Protein AF-A0A357T3B6-F1 (afdb_monomer_lite)

Secondary structure (DSSP, 8-state):
---------GGGHHHHHHHHHHHHHHHHHHHHT---HHHHHHHHHHHHHHHHHHHHT--HHHHHHHHT-TTPPPHHHHHHHHH-

Radius of gyration: 16.86 Å; chains: 1; bounding box: 38×36×39 Å

Sequence (84 aa):
MANGSNYNLDFEKPLKELEKRIEEIRVFAEEKKIDMSEEIARIEDKSRKLKKEIYEKLTPWQKVQIARHPKRPTLLEYSELIFN

Structure (mmCIF, N/CA/C/O backbone):
data_AF-A0A357T3B6-F1
#
_entry.id   AF-A0A357T3B6-F1
#
loop_
_atom_site.group_PDB
_atom_site.id
_atom_site.type_symbol
_atom_site.label_atom_id
_atom_site.label_alt_id
_atom_site.label_comp_id
_atom_site.label_asym_id
_atom_site.label_entity_id
_atom_site.label_seq_id
_atom_site.pdbx_PDB_ins_code
_atom_site.Cartn_x
_atom_site.Cartn_y
_atom_site.Cartn_z
_atom_site.occupancy
_atom_site.B_iso_or_equiv
_atom_site.auth_seq_id
_atom_site.auth_comp_id
_atom_site.auth_asym_id
_atom_site.auth_atom_id
_atom_site.pdbx_PDB_model_num
ATOM 1 N N . MET A 1 1 ? 20.886 -8.127 11.751 1.00 40.19 1 MET A N 1
ATOM 2 C CA . MET A 1 1 ? 20.415 -6.832 12.286 1.00 40.19 1 MET A CA 1
ATOM 3 C C . MET A 1 1 ? 20.921 -5.717 11.378 1.00 40.19 1 MET A C 1
ATOM 5 O O . MET A 1 1 ? 22.086 -5.364 11.457 1.00 40.19 1 MET A O 1
ATOM 9 N N . ALA A 1 2 ? 20.071 -5.214 10.482 1.00 29.89 2 ALA A N 1
ATOM 10 C CA . ALA A 1 2 ? 20.266 -3.943 9.787 1.00 29.89 2 ALA A CA 1
ATOM 11 C C . ALA A 1 2 ? 18.896 -3.253 9.779 1.00 29.89 2 ALA A C 1
ATOM 13 O O . ALA A 1 2 ? 17.983 -3.641 9.053 1.00 29.89 2 ALA A O 1
ATOM 14 N N . ASN A 1 3 ? 18.745 -2.335 10.730 1.00 38.38 3 ASN A N 1
ATOM 15 C CA . ASN A 1 3 ? 17.537 -1.582 11.030 1.00 38.38 3 ASN A CA 1
ATOM 16 C C . ASN A 1 3 ? 17.182 -0.615 9.895 1.00 38.38 3 ASN A C 1
ATOM 18 O O . ASN A 1 3 ? 18.058 0.054 9.359 1.00 38.38 3 ASN A O 1
ATOM 22 N N . GLY A 1 4 ? 15.880 -0.491 9.620 1.00 41.44 4 GLY A N 1
ATOM 23 C CA . GLY A 1 4 ? 15.281 0.677 8.974 1.00 41.44 4 GLY A CA 1
ATOM 24 C C . GLY A 1 4 ? 15.649 0.866 7.506 1.00 41.44 4 GLY A C 1
ATOM 25 O O . GLY A 1 4 ? 16.523 1.659 7.172 1.00 41.44 4 GLY A O 1
ATOM 26 N N . SER A 1 5 ? 14.914 0.217 6.601 1.00 43.19 5 SER A N 1
ATOM 27 C CA . SER A 1 5 ? 14.923 0.590 5.187 1.00 43.19 5 SER A CA 1
ATOM 28 C C . SER A 1 5 ? 14.337 1.999 5.028 1.00 43.19 5 SER A C 1
ATOM 30 O O . SER A 1 5 ? 13.147 2.156 4.758 1.00 43.19 5 SER A O 1
ATOM 32 N N . ASN A 1 6 ? 15.173 3.026 5.177 1.00 49.31 6 ASN A N 1
ATOM 33 C CA . ASN A 1 6 ? 14.889 4.413 4.809 1.00 49.31 6 ASN A CA 1
ATOM 34 C C . ASN A 1 6 ? 14.909 4.572 3.274 1.00 49.31 6 ASN A C 1
ATOM 36 O O . ASN A 1 6 ? 15.528 5.477 2.726 1.00 49.31 6 ASN A O 1
ATOM 40 N N . TYR A 1 7 ? 14.273 3.638 2.561 1.00 55.97 7 TYR A N 1
ATOM 41 C CA . TYR A 1 7 ? 13.996 3.769 1.138 1.00 55.97 7 TYR A CA 1
ATOM 42 C C . TYR A 1 7 ? 12.699 4.555 1.029 1.00 55.97 7 TYR A C 1
ATOM 44 O O . TYR A 1 7 ? 11.597 4.010 1.001 1.00 55.97 7 TYR A O 1
ATOM 52 N N . ASN A 1 8 ? 12.841 5.875 1.087 1.00 58.22 8 ASN A N 1
ATOM 53 C CA . ASN A 1 8 ? 11.726 6.785 0.929 1.00 58.22 8 ASN A CA 1
ATOM 54 C C . ASN A 1 8 ? 11.525 7.012 -0.572 1.00 58.22 8 ASN A C 1
ATOM 56 O O . ASN A 1 8 ? 12.252 7.778 -1.197 1.00 58.22 8 ASN A O 1
ATOM 60 N N . LEU A 1 9 ? 10.584 6.281 -1.169 1.00 75.94 9 LEU A N 1
ATOM 61 C CA . LEU A 1 9 ? 10.148 6.555 -2.532 1.00 75.94 9 LEU A CA 1
ATOM 62 C C . LEU A 1 9 ? 9.405 7.893 -2.503 1.00 75.94 9 LEU A C 1
ATOM 64 O O . LEU A 1 9 ? 8.333 7.999 -1.913 1.00 75.94 9 LEU A O 1
ATOM 68 N N . ASP A 1 10 ? 9.991 8.934 -3.097 1.00 75.94 10 ASP A N 1
ATOM 69 C CA . ASP A 1 10 ? 9.441 10.296 -3.026 1.00 75.94 10 ASP A CA 1
ATOM 70 C C . ASP A 1 10 ? 8.005 10.387 -3.557 1.00 75.94 10 ASP A C 1
ATOM 72 O O . ASP A 1 10 ? 7.212 11.190 -3.071 1.00 75.94 10 ASP A O 1
ATOM 76 N N . PHE A 1 11 ? 7.651 9.522 -4.509 1.00 78.19 11 PHE A N 1
ATOM 77 C CA . PHE A 1 11 ? 6.308 9.429 -5.077 1.00 78.19 11 PHE A CA 1
ATOM 78 C C . PHE A 1 11 ? 5.286 8.734 -4.164 1.00 78.19 11 PHE A C 1
ATOM 80 O O . PHE A 1 11 ? 4.091 8.854 -4.405 1.00 78.19 11 PHE A O 1
ATOM 87 N N . GLU A 1 12 ? 5.723 8.050 -3.103 1.00 80.69 12 GLU A N 1
ATOM 88 C CA . GLU A 1 12 ? 4.843 7.438 -2.096 1.00 80.69 12 GLU A CA 1
ATOM 89 C C . GLU A 1 12 ? 4.578 8.358 -0.896 1.00 80.69 12 GLU A C 1
ATOM 91 O O . GLU A 1 12 ? 3.730 8.043 -0.063 1.00 80.69 12 GLU A O 1
ATOM 96 N N . LYS A 1 13 ? 5.246 9.516 -0.800 1.00 82.62 13 LYS A N 1
ATOM 97 C CA . LYS A 1 13 ? 4.981 10.523 0.246 1.00 82.62 13 LYS A CA 1
ATOM 98 C C . LYS A 1 13 ? 3.493 10.853 0.433 1.00 82.62 13 LYS A C 1
ATOM 100 O O . LYS A 1 13 ? 3.034 10.749 1.570 1.00 82.62 13 LYS A O 1
ATOM 105 N N . PRO A 1 14 ? 2.715 11.177 -0.622 1.00 82.75 14 PRO A N 1
ATOM 106 C CA . PRO A 1 14 ? 1.308 11.527 -0.435 1.00 82.75 14 PRO A CA 1
ATOM 107 C C . PRO A 1 14 ? 0.462 10.339 0.049 1.00 82.75 14 PRO A C 1
ATOM 109 O O . PRO A 1 14 ? -0.536 10.533 0.737 1.00 82.75 14 PRO A O 1
ATOM 112 N N . LEU A 1 15 ? 0.871 9.101 -0.252 1.00 84.88 15 LEU A N 1
ATOM 113 C CA . LEU A 1 15 ? 0.216 7.906 0.278 1.00 84.88 15 LEU A CA 1
ATOM 114 C C . LEU A 1 15 ? 0.505 7.738 1.775 1.00 84.88 15 LEU A C 1
ATOM 116 O O . LEU A 1 15 ? -0.420 7.537 2.557 1.00 84.88 15 LEU A O 1
ATOM 120 N N . LYS A 1 16 ? 1.770 7.900 2.185 1.00 84.31 16 LYS A N 1
ATOM 121 C CA . LYS A 1 16 ? 2.181 7.816 3.596 1.00 84.31 16 LYS A CA 1
ATOM 122 C C . LYS A 1 16 ? 1.516 8.879 4.466 1.00 84.31 16 LYS A C 1
ATOM 124 O O . LYS A 1 16 ? 1.192 8.605 5.615 1.00 84.31 16 LYS A O 1
ATOM 129 N N . GLU A 1 17 ? 1.304 10.082 3.939 1.00 85.81 17 GLU A N 1
ATOM 130 C CA . GLU A 1 17 ? 0.567 11.135 4.649 1.00 85.81 17 GLU A CA 1
ATOM 131 C C . GLU A 1 17 ? -0.892 10.740 4.904 1.00 85.81 17 GLU A C 1
ATOM 133 O O . GLU A 1 17 ? -1.400 10.944 6.007 1.00 85.81 17 GLU A O 1
ATOM 138 N N . LEU A 1 18 ? -1.558 10.129 3.917 1.00 84.38 18 LEU A N 1
ATOM 139 C CA . LEU A 1 18 ? -2.921 9.621 4.084 1.00 84.38 18 LEU A CA 1
ATOM 140 C C . LEU A 1 18 ? -2.980 8.452 5.070 1.00 84.38 18 LEU A C 1
ATOM 142 O O . LEU A 1 18 ? -3.864 8.433 5.920 1.00 84.38 18 LEU A O 1
ATOM 146 N N . GLU A 1 19 ? -2.040 7.509 4.993 1.00 84.81 19 GLU A N 1
ATOM 147 C CA . GLU A 1 19 ? -1.935 6.391 5.941 1.00 84.81 19 GLU A CA 1
ATOM 148 C C . GLU A 1 19 ? -1.699 6.886 7.370 1.00 84.81 19 GLU A C 1
ATOM 150 O O . GLU A 1 19 ? -2.383 6.450 8.293 1.00 84.81 19 GLU A O 1
ATOM 155 N N . LYS A 1 20 ? -0.807 7.866 7.553 1.00 87.75 20 LYS A N 1
ATOM 156 C CA . LYS A 1 20 ? -0.567 8.485 8.860 1.00 87.75 20 LYS A CA 1
ATOM 157 C C . LYS A 1 20 ? -1.826 9.162 9.401 1.00 87.75 20 LYS A C 1
ATOM 159 O O . LYS A 1 20 ? -2.143 9.012 10.575 1.00 87.75 20 LYS A O 1
ATOM 164 N N . ARG A 1 21 ? -2.573 9.863 8.547 1.00 84.56 21 ARG A N 1
ATOM 165 C CA . ARG A 1 21 ? -3.832 10.502 8.942 1.00 84.56 21 ARG A CA 1
ATOM 166 C C . ARG A 1 21 ? -4.912 9.482 9.315 1.00 84.56 21 ARG A C 1
ATOM 168 O O . ARG A 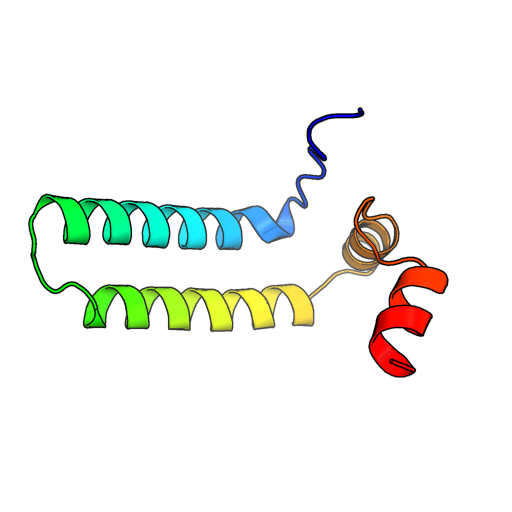1 21 ? -5.682 9.740 10.234 1.00 84.56 21 ARG A O 1
ATOM 175 N N . ILE A 1 22 ? -4.972 8.339 8.628 1.00 86.94 22 ILE A N 1
ATOM 176 C CA . ILE A 1 22 ? -5.861 7.225 9.000 1.00 86.94 22 ILE A CA 1
ATOM 177 C C . ILE A 1 22 ? -5.486 6.694 10.384 1.00 86.94 22 ILE A C 1
ATOM 179 O O . ILE A 1 22 ? -6.373 6.495 11.209 1.00 86.94 22 ILE A O 1
ATOM 183 N N . GLU A 1 23 ? -4.193 6.509 10.647 1.00 87.12 23 GLU A N 1
ATOM 184 C CA . GLU A 1 23 ? -3.700 6.032 11.941 1.00 87.12 23 GLU A CA 1
ATOM 185 C C . GLU A 1 23 ? -4.027 7.015 13.072 1.00 87.12 23 GLU A C 1
ATOM 187 O O . GLU A 1 23 ? -4.572 6.623 14.098 1.00 87.12 23 GLU A O 1
ATOM 192 N N . GLU A 1 24 ? -3.796 8.312 12.860 1.00 86.94 24 GLU A N 1
ATOM 193 C CA . GLU A 1 24 ? -4.149 9.363 13.823 1.00 86.94 24 GLU A CA 1
ATOM 194 C C . GLU A 1 24 ? -5.653 9.359 14.149 1.00 86.94 24 GLU A C 1
ATOM 196 O O . GLU A 1 24 ? -6.038 9.469 15.313 1.00 86.94 24 GLU A O 1
ATOM 201 N N . ILE A 1 25 ? -6.512 9.185 13.137 1.00 84.56 25 ILE A N 1
ATOM 202 C CA . ILE A 1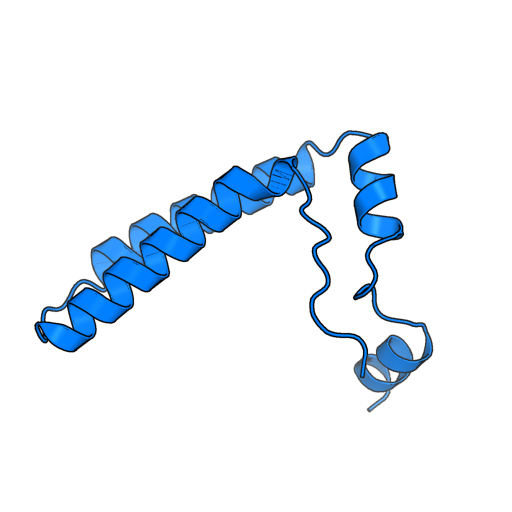 25 ? -7.967 9.108 13.331 1.00 84.56 25 ILE A CA 1
ATOM 203 C C . ILE A 1 25 ? -8.360 7.816 14.052 1.00 84.56 25 ILE A C 1
ATOM 205 O O . ILE A 1 25 ? -9.242 7.858 14.907 1.00 84.56 25 ILE A O 1
ATOM 209 N N . ARG A 1 26 ? -7.712 6.683 13.753 1.00 84.81 26 ARG A N 1
ATOM 210 C CA . ARG A 1 26 ? -7.951 5.406 14.446 1.00 84.81 26 ARG A CA 1
ATOM 211 C C . ARG A 1 26 ? -7.614 5.508 15.931 1.00 84.81 26 ARG A C 1
ATOM 213 O O . ARG A 1 26 ? -8.461 5.173 16.754 1.00 84.81 26 ARG A O 1
ATOM 220 N N . VAL A 1 27 ? -6.440 6.044 16.264 1.00 87.31 27 VAL A N 1
ATOM 221 C CA . VAL A 1 27 ? -6.010 6.258 17.655 1.00 87.31 27 VAL A CA 1
ATOM 222 C C . VAL A 1 27 ? -6.980 7.190 18.385 1.00 87.31 27 VAL A C 1
ATOM 224 O O . VAL A 1 27 ? -7.406 6.899 19.499 1.00 87.31 27 VAL A O 1
ATOM 227 N N . PHE A 1 28 ? -7.398 8.281 17.743 1.00 84.44 28 PHE A N 1
ATOM 228 C CA . PHE A 1 28 ? -8.343 9.229 18.336 1.00 84.44 28 PHE A CA 1
ATOM 229 C C . PHE A 1 28 ? -9.751 8.644 18.531 1.00 84.44 28 P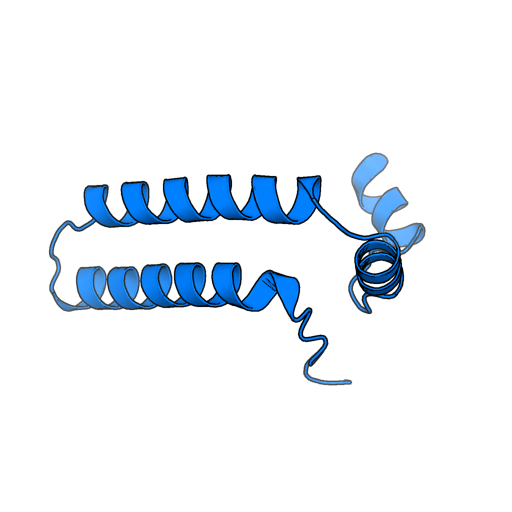HE A C 1
ATOM 231 O O . PHE A 1 28 ? -10.415 8.936 19.529 1.00 84.44 28 PHE A O 1
ATOM 238 N N . ALA A 1 29 ? -10.215 7.819 17.588 1.00 83.56 29 ALA A N 1
ATOM 239 C CA . ALA A 1 29 ? -11.491 7.117 17.685 1.00 83.56 29 ALA A CA 1
ATOM 240 C C . ALA A 1 29 ? -11.487 6.117 18.852 1.00 83.56 29 ALA A C 1
ATOM 242 O O . ALA A 1 29 ? -12.460 6.051 19.606 1.00 83.56 29 ALA A O 1
ATOM 243 N N . GLU A 1 30 ? -10.374 5.402 19.043 1.00 84.88 30 GLU A N 1
ATOM 244 C CA . GLU A 1 30 ? -10.175 4.476 20.160 1.00 84.88 30 GLU A CA 1
ATOM 245 C C . GLU A 1 30 ? -10.121 5.212 21.508 1.00 84.88 30 GLU A C 1
ATOM 247 O O . GLU A 1 30 ? -10.826 4.837 22.447 1.00 84.88 30 GLU A O 1
ATOM 252 N N . GLU A 1 31 ? -9.372 6.316 21.587 1.00 84.75 31 GLU A N 1
ATOM 253 C CA . GLU A 1 31 ? -9.226 7.118 22.808 1.00 84.75 31 GLU A CA 1
ATOM 254 C C . GLU A 1 31 ? -10.554 7.751 23.250 1.00 84.75 31 GLU A C 1
ATOM 256 O O . GLU A 1 31 ? -10.895 7.748 24.436 1.00 84.75 31 GLU A O 1
ATOM 261 N N . LYS A 1 32 ? -11.345 8.264 22.300 1.00 81.25 32 LYS A N 1
ATOM 262 C CA . LYS A 1 32 ? -12.631 8.908 22.600 1.00 81.25 32 LYS A CA 1
ATOM 263 C C . LYS A 1 32 ? -13.824 7.957 22.609 1.00 81.25 32 LYS A C 1
ATOM 265 O O . LYS A 1 32 ? -14.916 8.395 22.967 1.00 81.25 32 LYS A O 1
ATOM 270 N N . LYS A 1 33 ? -13.639 6.685 22.233 1.00 79.12 33 LYS A N 1
ATOM 271 C CA . LYS A 1 33 ? -14.720 5.701 22.020 1.00 79.12 33 LYS A CA 1
ATOM 272 C C . LYS A 1 33 ? -15.834 6.237 21.111 1.00 79.12 33 LYS A C 1
ATOM 274 O O . LYS A 1 33 ? -17.014 5.970 21.336 1.00 79.12 33 LYS A O 1
ATOM 279 N N . ILE A 1 34 ? -15.458 7.033 20.111 1.00 80.25 34 ILE A N 1
ATOM 280 C CA . ILE A 1 34 ? -16.382 7.598 19.123 1.00 80.25 34 ILE A CA 1
ATOM 281 C C . ILE A 1 34 ? -16.283 6.750 17.862 1.00 80.25 34 ILE A C 1
ATOM 283 O O . ILE A 1 34 ? -15.184 6.436 17.407 1.00 80.25 34 ILE A O 1
ATOM 287 N N . ASP A 1 35 ? -17.428 6.414 17.274 1.00 78.44 35 ASP A N 1
ATOM 288 C CA . ASP A 1 35 ? -17.450 5.737 15.987 1.00 78.44 35 ASP A CA 1
ATOM 289 C C . ASP A 1 35 ? -17.071 6.715 14.864 1.00 78.44 35 ASP A C 1
ATOM 291 O O . ASP A 1 35 ? -17.843 7.596 14.484 1.00 78.44 35 ASP A O 1
ATOM 295 N N . MET A 1 36 ? -15.847 6.578 14.354 1.00 78.75 36 MET A N 1
ATOM 296 C CA . MET A 1 36 ? -15.348 7.310 13.184 1.00 78.75 36 MET A CA 1
ATOM 297 C C . MET A 1 36 ? -15.178 6.389 11.968 1.00 78.75 36 MET A C 1
ATOM 299 O O . MET A 1 36 ? -14.484 6.747 11.012 1.00 78.75 36 MET A O 1
ATOM 303 N N . SER A 1 37 ? -15.810 5.210 11.980 1.00 81.75 37 SER A N 1
ATOM 304 C CA . SER A 1 37 ? -15.629 4.175 10.954 1.00 81.75 37 SER A CA 1
ATOM 305 C C . SER A 1 37 ? -15.963 4.671 9.547 1.00 81.75 37 SER A C 1
ATOM 307 O O . SER A 1 37 ? -15.247 4.357 8.599 1.00 81.75 37 SER A O 1
ATOM 309 N N . GLU A 1 38 ? -16.993 5.509 9.394 1.00 84.75 38 GLU A N 1
ATOM 310 C CA . GLU A 1 38 ? -17.364 6.074 8.089 1.00 84.75 38 GLU A CA 1
ATOM 311 C C . GLU A 1 38 ? -16.328 7.056 7.528 1.00 84.75 38 GLU A C 1
ATOM 313 O O . GLU A 1 38 ? -16.127 7.131 6.312 1.00 84.75 38 GLU A O 1
ATOM 318 N N . GLU A 1 39 ? -15.680 7.839 8.391 1.00 82.62 39 GLU A N 1
ATOM 319 C CA . GLU A 1 39 ? -14.656 8.795 7.965 1.00 82.62 39 GLU A CA 1
ATOM 320 C C . GLU A 1 39 ? -13.351 8.064 7.638 1.00 82.62 39 GLU A C 1
ATOM 322 O O . GLU A 1 39 ? -12.731 8.335 6.607 1.00 82.62 39 GLU A O 1
ATOM 327 N N . ILE A 1 40 ? -12.990 7.061 8.447 1.00 86.00 40 ILE A N 1
ATOM 328 C CA . ILE A 1 40 ? -11.869 6.156 8.166 1.00 86.00 40 ILE A CA 1
ATOM 329 C C . ILE A 1 40 ? -12.080 5.476 6.810 1.00 86.00 40 ILE A C 1
ATOM 331 O O . ILE A 1 40 ? -11.198 5.545 5.955 1.00 86.00 40 ILE A O 1
ATOM 335 N N . ALA A 1 41 ? -13.267 4.916 6.558 1.00 87.75 41 ALA A N 1
ATOM 336 C CA . ALA A 1 41 ? -13.586 4.262 5.291 1.00 87.75 41 ALA A CA 1
ATOM 337 C C . ALA A 1 41 ? -13.465 5.216 4.088 1.00 87.75 41 ALA A C 1
ATOM 339 O O . ALA A 1 41 ? -12.961 4.827 3.029 1.00 87.75 41 ALA A O 1
ATOM 340 N N . ARG A 1 42 ? -13.874 6.484 4.242 1.00 88.81 42 ARG A N 1
ATOM 341 C CA . ARG A 1 42 ? -13.732 7.512 3.197 1.00 88.81 42 ARG A CA 1
ATOM 342 C C . ARG A 1 42 ? -12.273 7.849 2.899 1.00 88.81 42 ARG A C 1
ATOM 344 O O . ARG A 1 42 ? -11.913 7.998 1.728 1.00 88.81 42 ARG A O 1
ATOM 351 N N . ILE A 1 43 ? -11.433 7.990 3.922 1.00 86.19 43 ILE A N 1
ATOM 352 C CA . ILE A 1 43 ? -10.008 8.307 3.740 1.00 86.19 43 ILE A CA 1
ATOM 353 C C . ILE A 1 43 ? -9.252 7.087 3.205 1.00 86.19 43 ILE A C 1
ATOM 355 O O . ILE A 1 43 ? -8.419 7.237 2.311 1.00 86.19 43 ILE A O 1
ATOM 359 N N . GLU A 1 44 ? -9.594 5.880 3.655 1.00 87.06 44 GLU A N 1
ATOM 360 C CA . GLU A 1 44 ? -9.067 4.631 3.103 1.00 87.06 44 GLU A CA 1
ATOM 361 C C . GLU A 1 44 ? -9.403 4.482 1.616 1.00 87.06 44 GLU A C 1
ATOM 363 O O . GLU A 1 44 ? -8.533 4.118 0.826 1.00 87.06 44 GLU A O 1
ATOM 368 N N . ASP A 1 45 ? -10.626 4.815 1.193 1.00 90.94 45 ASP A N 1
ATOM 369 C CA . ASP A 1 45 ? -10.992 4.762 -0.225 1.00 90.94 45 ASP A CA 1
ATOM 370 C C . ASP A 1 45 ? -10.195 5.756 -1.077 1.00 90.94 45 ASP A C 1
ATOM 372 O O . ASP A 1 45 ? -9.696 5.407 -2.151 1.00 90.94 45 ASP A O 1
ATOM 376 N N . LYS A 1 46 ? -10.000 6.980 -0.571 1.00 88.75 46 LYS A N 1
ATOM 377 C CA . LYS A 1 46 ? -9.129 7.974 -1.214 1.00 88.75 46 LYS A CA 1
ATOM 378 C C . LYS A 1 46 ? -7.683 7.488 -1.294 1.00 88.75 46 LYS A C 1
ATOM 380 O O . LYS A 1 46 ? -7.068 7.617 -2.349 1.00 88.75 46 LYS A O 1
ATOM 385 N N . SER A 1 47 ? -7.167 6.895 -0.219 1.00 87.81 47 SER A N 1
ATOM 386 C CA . SER A 1 47 ? -5.824 6.310 -0.172 1.00 87.81 47 SER A CA 1
ATOM 387 C C . SER A 1 47 ? -5.665 5.198 -1.212 1.00 87.81 47 SER A C 1
ATOM 389 O O . SER A 1 47 ? -4.721 5.223 -2.000 1.00 87.81 47 SER A O 1
ATOM 391 N N . ARG A 1 48 ? -6.640 4.283 -1.327 1.00 88.50 48 ARG A N 1
ATOM 392 C CA . ARG A 1 48 ? -6.640 3.220 -2.350 1.00 88.50 48 ARG A CA 1
ATOM 393 C C . ARG A 1 48 ? -6.646 3.771 -3.775 1.00 88.50 48 ARG A C 1
ATOM 395 O O . ARG A 1 48 ? -5.890 3.280 -4.613 1.00 88.50 48 ARG A O 1
ATOM 402 N N . LYS A 1 49 ? -7.478 4.778 -4.057 1.00 90.50 49 LYS A N 1
ATOM 403 C CA . LYS A 1 49 ? -7.535 5.429 -5.378 1.00 90.50 49 LYS A CA 1
ATOM 404 C C . LYS A 1 49 ? -6.210 6.095 -5.724 1.00 90.50 49 LYS A C 1
ATOM 406 O O . LYS A 1 49 ? -5.654 5.824 -6.784 1.00 90.50 49 LYS A O 1
ATOM 411 N N . LEU A 1 50 ? -5.662 6.876 -4.796 1.00 87.31 50 LEU A N 1
ATOM 412 C CA . LEU A 1 50 ? -4.388 7.557 -4.995 1.00 87.31 50 LEU A CA 1
ATOM 413 C C . LEU A 1 50 ? -3.236 6.564 -5.173 1.00 87.31 50 LEU A C 1
ATOM 415 O O . LEU A 1 50 ? -2.406 6.735 -6.061 1.00 87.31 50 LEU A O 1
ATOM 419 N N . LYS A 1 51 ? -3.219 5.487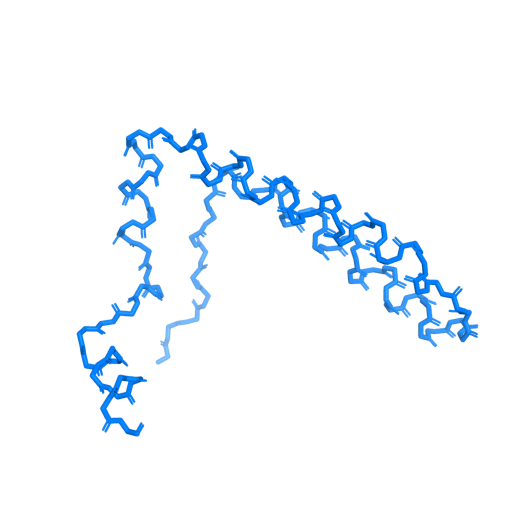 -4.378 1.00 87.25 51 LYS A N 1
ATOM 420 C CA . LYS A 1 51 ? -2.267 4.385 -4.527 1.00 87.25 51 LYS A CA 1
ATOM 421 C C . LYS A 1 51 ? -2.302 3.844 -5.952 1.00 87.25 51 LYS A C 1
ATOM 423 O O . LYS A 1 51 ? -1.265 3.777 -6.605 1.00 87.25 51 LYS A O 1
ATOM 428 N N . LYS A 1 52 ? -3.492 3.503 -6.450 1.00 88.56 52 LYS A N 1
ATOM 429 C CA . LYS A 1 52 ? -3.669 2.993 -7.811 1.00 88.56 52 LYS A CA 1
ATOM 430 C C . LYS A 1 52 ? -3.141 3.981 -8.854 1.00 88.56 52 LYS A C 1
ATOM 432 O O . LYS A 1 52 ? -2.335 3.585 -9.686 1.00 88.56 52 LYS A O 1
ATOM 437 N N . GLU A 1 53 ? -3.499 5.258 -8.757 1.00 88.56 53 GLU A N 1
ATOM 438 C CA . GLU A 1 53 ? -3.038 6.287 -9.698 1.00 88.56 53 GLU A CA 1
ATOM 439 C C . GLU A 1 53 ? -1.512 6.472 -9.701 1.00 88.56 53 GLU A C 1
ATOM 441 O O . GLU A 1 53 ? -0.914 6.614 -10.769 1.00 88.56 53 GLU A O 1
ATOM 446 N N . ILE A 1 54 ? -0.870 6.442 -8.526 1.00 86.62 54 ILE A N 1
ATOM 447 C CA . ILE A 1 54 ? 0.590 6.560 -8.395 1.00 86.62 54 ILE A CA 1
ATOM 448 C C . ILE A 1 54 ? 1.282 5.377 -9.073 1.00 86.62 54 ILE A C 1
ATOM 450 O O . ILE A 1 54 ? 2.197 5.581 -9.871 1.00 86.62 54 ILE A O 1
ATOM 454 N N . TYR A 1 55 ? 0.839 4.147 -8.785 1.00 86.12 55 TYR A N 1
ATOM 455 C CA . TYR A 1 55 ? 1.439 2.946 -9.372 1.00 86.12 55 TYR A CA 1
ATOM 456 C C . TYR A 1 55 ? 1.113 2.790 -10.870 1.00 86.12 55 TYR A C 1
ATOM 458 O O . TYR A 1 55 ? 1.912 2.218 -11.611 1.00 86.12 55 TYR A O 1
ATOM 466 N N . GLU A 1 56 ? -0.011 3.331 -11.348 1.00 89.06 56 GLU A N 1
ATOM 467 C CA . GLU A 1 56 ? -0.352 3.363 -12.776 1.00 89.06 56 GLU A CA 1
ATOM 468 C C . GLU A 1 56 ? 0.509 4.360 -13.562 1.00 89.06 56 GLU A C 1
ATOM 470 O O . GLU A 1 56 ? 0.933 4.064 -14.681 1.00 89.06 56 GLU A O 1
ATOM 475 N N . LYS A 1 57 ? 0.814 5.526 -12.980 1.00 88.31 57 LYS A N 1
ATOM 476 C CA . LYS A 1 57 ? 1.559 6.613 -13.641 1.00 88.31 57 LYS A CA 1
ATOM 477 C C . LYS A 1 57 ? 3.061 6.611 -13.331 1.00 88.31 57 LYS A C 1
ATOM 479 O O . LYS A 1 57 ? 3.714 7.648 -13.447 1.00 88.31 57 LYS A O 1
ATOM 484 N N . LEU A 1 58 ? 3.630 5.459 -12.971 1.00 87.75 58 LEU A N 1
ATOM 485 C CA . LEU A 1 58 ? 5.057 5.353 -12.657 1.00 87.75 58 LEU A CA 1
ATOM 486 C C . LEU A 1 58 ? 5.941 5.680 -13.862 1.00 87.75 58 LEU A C 1
ATOM 488 O O . LEU A 1 58 ? 5.855 5.045 -14.920 1.00 87.75 58 LEU A O 1
ATOM 492 N N . THR A 1 59 ? 6.885 6.594 -13.658 1.00 88.56 59 THR A N 1
ATOM 493 C CA . THR A 1 59 ? 7.939 6.875 -14.634 1.00 88.56 59 THR A CA 1
ATOM 494 C C . THR A 1 59 ? 8.933 5.708 -14.716 1.00 88.56 59 THR A C 1
ATOM 496 O O . THR A 1 59 ? 9.079 4.939 -13.758 1.00 88.56 59 THR A O 1
ATOM 499 N N . PRO A 1 60 ? 9.667 5.550 -15.835 1.00 88.25 60 PRO A N 1
ATOM 500 C CA . PRO A 1 60 ? 10.672 4.493 -15.969 1.00 88.25 60 PRO A CA 1
ATOM 501 C C . PRO A 1 60 ? 11.691 4.468 -14.820 1.00 88.25 60 PRO A C 1
ATOM 503 O O . PRO A 1 60 ? 12.036 3.396 -14.328 1.00 88.25 60 PRO A O 1
ATOM 506 N N . TRP A 1 61 ? 12.117 5.637 -14.332 1.00 84.94 61 TRP A N 1
ATOM 507 C CA . TRP A 1 61 ? 13.036 5.734 -13.197 1.00 84.94 61 TRP A CA 1
ATOM 508 C C . TRP A 1 61 ? 12.403 5.264 -11.882 1.00 84.94 61 TRP A C 1
ATOM 510 O O . TRP A 1 61 ? 13.018 4.498 -11.143 1.00 84.94 61 TRP A O 1
ATOM 520 N N . GLN A 1 62 ? 11.145 5.631 -11.624 1.00 84.81 62 GLN A N 1
ATOM 521 C CA . GLN A 1 62 ? 10.413 5.175 -10.437 1.00 84.81 62 GLN A CA 1
ATOM 522 C C . GLN A 1 62 ? 10.242 3.649 -10.429 1.00 84.81 62 GLN A C 1
ATOM 524 O O 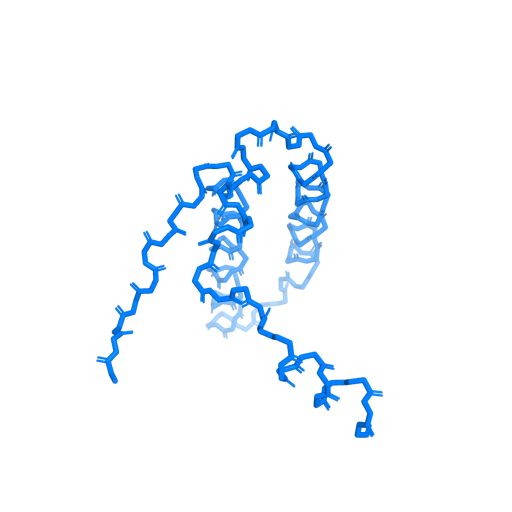. GLN A 1 62 ? 10.410 3.014 -9.388 1.00 84.81 62 GLN A O 1
ATOM 529 N N . LYS A 1 63 ? 10.020 3.026 -11.596 1.00 85.38 63 LYS A N 1
ATOM 530 C CA . LYS A 1 63 ? 10.001 1.557 -11.725 1.00 85.38 63 LYS A CA 1
ATOM 531 C C . LYS A 1 63 ? 11.343 0.924 -11.347 1.00 85.38 63 LYS A C 1
ATOM 533 O O . LYS A 1 63 ? 11.361 -0.098 -10.664 1.00 85.38 63 LYS A O 1
ATOM 538 N N . VAL A 1 64 ? 12.465 1.537 -11.736 1.00 85.62 64 VAL A N 1
ATOM 539 C CA . VAL A 1 64 ? 13.806 1.076 -11.331 1.00 85.62 64 VAL A CA 1
ATOM 540 C C . VAL A 1 64 ? 13.997 1.202 -9.818 1.00 85.62 64 VAL A C 1
ATOM 542 O O . VAL A 1 64 ? 14.541 0.285 -9.202 1.00 85.62 64 VAL A O 1
ATOM 545 N N . GLN A 1 65 ? 13.517 2.288 -9.203 1.00 84.19 65 GLN A N 1
ATOM 546 C CA . GLN A 1 65 ? 13.575 2.460 -7.746 1.00 84.19 65 GLN A CA 1
ATOM 547 C C . GLN A 1 65 ? 12.800 1.354 -7.010 1.00 84.19 65 GLN A C 1
ATOM 549 O O . GLN A 1 65 ? 13.315 0.805 -6.038 1.00 84.19 65 GLN A O 1
ATOM 554 N N . ILE A 1 66 ? 11.623 0.958 -7.510 1.00 84.31 66 ILE A N 1
ATOM 555 C CA . ILE A 1 66 ? 10.845 -0.167 -6.959 1.00 84.31 66 ILE A CA 1
ATOM 556 C C . ILE A 1 66 ? 11.579 -1.499 -7.164 1.00 84.31 66 ILE A C 1
ATOM 558 O O . ILE A 1 66 ? 11.671 -2.311 -6.247 1.00 84.31 66 ILE A O 1
ATOM 562 N N . ALA A 1 67 ? 12.144 -1.736 -8.351 1.00 84.00 67 ALA A N 1
ATOM 563 C CA . ALA A 1 67 ? 12.851 -2.982 -8.652 1.00 84.00 67 ALA A CA 1
ATOM 564 C C . ALA A 1 67 ? 14.090 -3.204 -7.765 1.00 84.00 67 ALA A C 1
ATOM 566 O O . ALA A 1 67 ? 14.466 -4.354 -7.525 1.00 84.00 67 ALA A O 1
ATOM 567 N N . ARG A 1 68 ? 14.700 -2.110 -7.290 1.00 84.56 68 ARG A N 1
ATOM 568 C CA . ARG A 1 68 ? 15.843 -2.084 -6.364 1.00 84.56 68 ARG A CA 1
ATOM 569 C C . ARG A 1 68 ? 15.433 -2.001 -4.890 1.00 84.56 68 ARG A C 1
ATOM 571 O O . ARG A 1 68 ? 16.296 -1.818 -4.035 1.00 84.56 68 ARG A O 1
ATOM 578 N N . HIS A 1 69 ? 14.141 -2.107 -4.582 1.00 81.50 69 HIS A N 1
ATOM 579 C CA . HIS A 1 69 ? 13.663 -2.011 -3.212 1.00 81.50 69 HIS A CA 1
ATOM 580 C C . HIS A 1 69 ? 14.246 -3.152 -2.356 1.00 81.50 69 HIS A C 1
ATOM 582 O O . HIS A 1 69 ? 14.154 -4.314 -2.755 1.00 81.50 69 HIS A O 1
ATOM 588 N N . PRO A 1 70 ? 14.804 -2.869 -1.164 1.00 79.31 70 PRO A N 1
ATOM 589 C CA . PRO A 1 70 ? 15.486 -3.880 -0.351 1.00 79.31 70 PRO A CA 1
ATOM 590 C C . PRO A 1 70 ? 14.548 -4.969 0.181 1.00 79.31 70 PRO A C 1
ATOM 592 O O . PRO A 1 70 ? 14.999 -6.070 0.458 1.00 79.31 70 PRO A O 1
ATOM 595 N N . LYS A 1 71 ? 13.248 -4.672 0.320 1.00 81.25 71 LYS A N 1
ATOM 596 C CA . LYS A 1 71 ? 12.220 -5.659 0.703 1.00 81.25 71 LYS A CA 1
ATOM 597 C C . LYS A 1 71 ? 11.562 -6.355 -0.493 1.00 81.25 71 LYS A C 1
ATOM 599 O O . LYS A 1 71 ? 10.477 -6.905 -0.345 1.00 81.25 71 LYS A O 1
ATOM 604 N N . ARG A 1 72 ? 12.116 -6.231 -1.702 1.00 82.38 72 ARG A N 1
ATOM 605 C CA . ARG A 1 72 ? 11.567 -6.949 -2.853 1.00 82.38 72 ARG A CA 1
ATOM 606 C C . ARG A 1 72 ? 11.775 -8.452 -2.617 1.00 82.38 72 ARG A C 1
ATOM 608 O O . ARG A 1 72 ? 12.930 -8.830 -2.424 1.00 82.38 72 ARG A O 1
ATOM 615 N N . PRO A 1 73 ? 10.717 -9.284 -2.663 1.00 86.81 73 PRO A N 1
ATOM 616 C CA . PRO A 1 73 ? 10.864 -10.704 -2.394 1.00 86.81 73 PRO A CA 1
ATOM 617 C C . PRO A 1 73 ? 11.835 -11.368 -3.368 1.00 86.81 73 PRO A C 1
ATOM 619 O O . PRO A 1 73 ? 11.863 -11.067 -4.569 1.00 86.81 73 PRO A O 1
ATOM 622 N N . THR A 1 74 ? 12.641 -12.259 -2.821 1.00 87.44 74 THR A N 1
ATOM 623 C CA . THR A 1 74 ? 13.570 -13.130 -3.524 1.00 87.44 74 THR A CA 1
ATOM 624 C C . THR A 1 74 ? 12.836 -14.327 -4.120 1.00 87.44 74 THR A C 1
ATOM 626 O O . THR A 1 74 ? 11.695 -14.627 -3.777 1.00 87.44 74 THR A O 1
ATOM 629 N N . LEU A 1 75 ? 13.501 -15.03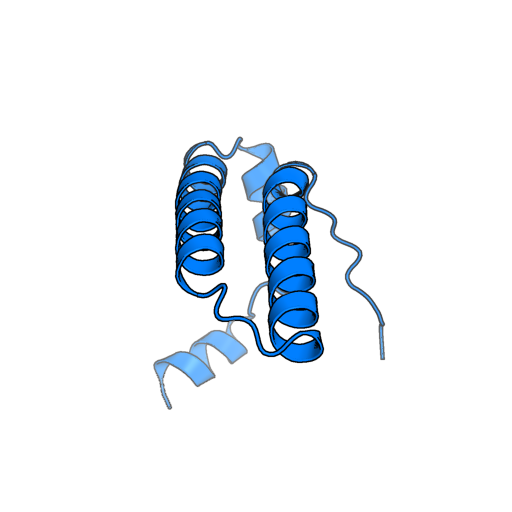9 -5.033 1.00 87.62 75 LEU A N 1
ATOM 630 C CA . LEU A 1 75 ? 12.931 -16.236 -5.656 1.00 87.62 75 LEU A CA 1
ATOM 631 C C . LEU A 1 75 ? 12.511 -17.295 -4.623 1.00 87.62 75 LEU A C 1
ATOM 633 O O . LEU A 1 75 ? 11.480 -17.935 -4.805 1.00 87.62 75 LEU A O 1
ATOM 637 N N . LEU A 1 76 ? 13.287 -17.460 -3.548 1.00 87.75 76 LEU A N 1
ATOM 638 C CA . LEU A 1 76 ? 12.990 -18.424 -2.487 1.00 87.75 76 LEU A CA 1
ATOM 639 C C . LEU A 1 76 ? 11.682 -18.070 -1.770 1.00 87.75 76 LEU A C 1
ATOM 641 O O . LEU A 1 76 ? 10.807 -18.922 -1.655 1.00 87.75 76 LEU A O 1
ATOM 645 N N . GLU A 1 77 ? 11.493 -16.799 -1.412 1.00 88.00 77 GLU A N 1
ATOM 646 C CA . GLU A 1 77 ? 10.244 -16.320 -0.804 1.00 88.00 77 GLU A CA 1
ATOM 647 C C . GLU A 1 77 ? 9.042 -16.532 -1.740 1.00 88.00 77 GLU A C 1
ATOM 649 O O . GLU A 1 77 ? 7.973 -16.937 -1.292 1.00 88.00 77 GLU A O 1
ATOM 654 N N . TYR A 1 78 ? 9.203 -16.341 -3.056 1.00 87.50 78 TYR A N 1
ATOM 655 C CA . TYR A 1 78 ? 8.135 -16.682 -4.004 1.00 87.50 78 TYR A CA 1
ATOM 656 C C . TYR A 1 78 ? 7.847 -18.184 -4.056 1.00 87.50 78 TYR A C 1
ATOM 658 O O . TYR A 1 78 ? 6.686 -18.567 -4.174 1.00 87.50 78 TYR A O 1
ATOM 666 N N . SER A 1 79 ? 8.872 -19.036 -3.975 1.00 87.06 79 SER A N 1
ATOM 667 C CA . SER A 1 79 ? 8.666 -20.487 -3.983 1.00 87.06 79 SER A CA 1
ATOM 668 C C . SER A 1 79 ? 7.890 -20.961 -2.753 1.00 87.06 79 SER A C 1
ATOM 670 O O . SER A 1 79 ? 6.968 -21.760 -2.892 1.00 87.06 79 SER A O 1
ATOM 672 N N . GLU A 1 80 ? 8.179 -20.394 -1.582 1.00 90.06 80 GLU A N 1
ATOM 673 C CA . GLU A 1 80 ? 7.456 -20.689 -0.342 1.00 90.06 80 GLU A CA 1
ATOM 674 C C . GLU A 1 80 ? 6.000 -20.210 -0.379 1.00 90.06 80 GLU A C 1
ATOM 676 O O . GLU A 1 80 ? 5.145 -20.852 0.221 1.00 90.06 80 GLU A O 1
ATOM 681 N N . LEU A 1 81 ? 5.704 -19.108 -1.077 1.00 89.38 81 LEU A N 1
ATOM 682 C CA . LEU A 1 81 ? 4.347 -18.560 -1.198 1.00 89.38 81 LEU A CA 1
ATOM 683 C C . LEU A 1 81 ? 3.466 -19.293 -2.222 1.00 89.38 81 LEU A C 1
ATOM 685 O O . LEU A 1 81 ? 2.245 -19.228 -2.115 1.00 89.38 81 LEU A O 1
ATOM 689 N N . ILE A 1 82 ? 4.060 -19.913 -3.247 1.00 90.38 82 ILE A N 1
ATOM 690 C CA . ILE A 1 82 ? 3.320 -20.527 -4.366 1.00 90.38 82 ILE A CA 1
ATOM 691 C C . ILE A 1 82 ? 3.132 -22.035 -4.174 1.00 90.38 82 ILE A C 1
ATOM 693 O O . ILE A 1 82 ? 2.114 -22.573 -4.605 1.00 90.38 82 ILE A O 1
ATOM 697 N N . PHE A 1 83 ? 4.119 -22.720 -3.592 1.00 87.62 83 PHE A N 1
ATOM 698 C CA . PHE A 1 83 ? 4.160 -24.186 -3.563 1.00 87.62 83 PHE A CA 1
ATOM 699 C C . PHE A 1 83 ? 3.850 -24.814 -2.195 1.00 87.62 83 PHE A C 1
ATOM 701 O O . PHE A 1 83 ? 3.824 -26.042 -2.121 1.00 87.62 83 PHE A O 1
ATOM 708 N N . ASN A 1 84 ? 3.624 -24.015 -1.144 1.00 61.59 84 ASN A N 1
ATOM 709 C CA . ASN A 1 84 ? 3.141 -24.511 0.154 1.00 61.59 84 ASN A CA 1
ATOM 710 C C . ASN A 1 84 ? 1.616 -24.571 0.228 1.00 61.59 84 ASN A C 1
ATOM 712 O O . ASN A 1 84 ? 0.959 -23.647 -0.301 1.00 61.59 84 ASN A O 1
#

Foldseek 3Di:
DDDDPPLDLVLCVVLVVLVVVLVVVVVVCVVVVPPPVVVSVVSVVVSVVSVVVSVVPDDPVSVVSVVPRPPDDDPVNVCVVPPD

pLDDT: mean 81.11, std 12.83, range [29.89, 90.94]